Protein AF-A0A0F9IQD4-F1 (afdb_monomer_lite)

Structure (mmCIF, N/CA/C/O backbone):
data_AF-A0A0F9IQD4-F1
#
_entry.id   AF-A0A0F9IQD4-F1
#
loop_
_atom_site.group_PDB
_atom_site.id
_atom_site.type_symbol
_atom_site.label_atom_id
_atom_site.label_alt_id
_atom_site.label_comp_id
_atom_site.label_asym_id
_atom_site.label_entity_id
_atom_site.label_seq_id
_atom_site.pdbx_PDB_ins_code
_atom_site.Cartn_x
_atom_site.Cartn_y
_atom_site.Cartn_z
_atom_site.occupancy
_atom_site.B_iso_or_equiv
_atom_site.auth_seq_id
_atom_site.auth_comp_id
_atom_site.auth_asym_id
_atom_site.auth_atom_id
_atom_site.pdbx_PDB_model_num
ATOM 1 N N . MET A 1 1 ? -23.270 3.630 -3.683 1.00 51.94 1 MET A N 1
ATOM 2 C CA . MET A 1 1 ? -21.896 3.945 -4.125 1.00 51.94 1 MET A CA 1
ATOM 3 C C . MET A 1 1 ? -21.361 2.707 -4.823 1.00 51.94 1 MET A C 1
ATOM 5 O O . MET A 1 1 ? -21.669 1.616 -4.359 1.00 51.94 1 MET A O 1
ATOM 9 N N . ALA A 1 2 ? -20.689 2.842 -5.966 1.00 72.25 2 ALA A N 1
ATOM 10 C CA . ALA A 1 2 ? -20.035 1.688 -6.582 1.00 72.25 2 ALA A CA 1
ATOM 11 C C . ALA A 1 2 ? -18.844 1.292 -5.695 1.00 72.25 2 ALA A C 1
ATOM 13 O O . ALA A 1 2 ? -18.096 2.177 -5.289 1.00 72.25 2 ALA A O 1
ATOM 14 N N . GLY A 1 3 ? -18.725 0.010 -5.342 1.00 84.19 3 GLY A N 1
ATOM 15 C CA . GLY A 1 3 ? -17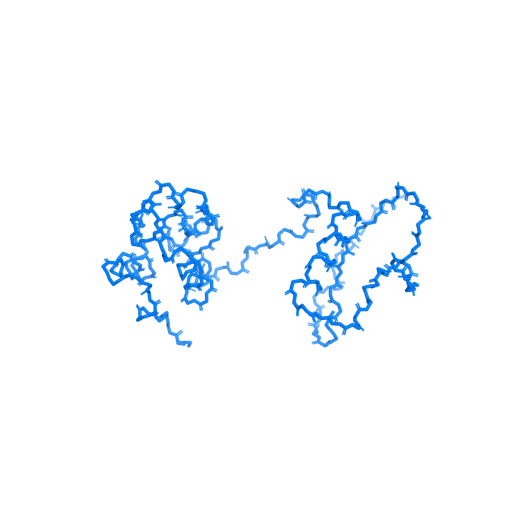.609 -0.487 -4.531 1.00 84.19 3 GLY A CA 1
ATOM 16 C C . GLY A 1 3 ? -16.261 -0.435 -5.270 1.00 84.19 3 GLY A C 1
ATOM 17 O O . GLY A 1 3 ? -16.230 -0.087 -6.458 1.00 84.19 3 GLY A O 1
ATOM 18 N N . PRO A 1 4 ? -15.155 -0.796 -4.592 1.00 91.38 4 PRO A N 1
ATOM 19 C CA . PRO A 1 4 ? -13.815 -0.796 -5.177 1.00 91.38 4 PRO A CA 1
ATOM 20 C C . PRO A 1 4 ? -13.711 -1.651 -6.447 1.00 91.38 4 PRO A C 1
ATOM 22 O O . PRO A 1 4 ? -14.222 -2.772 -6.522 1.00 91.38 4 PRO A O 1
ATOM 25 N N . ARG A 1 5 ? -13.001 -1.145 -7.463 1.00 94.25 5 ARG A N 1
ATOM 26 C CA . ARG A 1 5 ? -12.750 -1.874 -8.718 1.00 94.25 5 ARG A CA 1
ATOM 27 C C . ARG A 1 5 ? -11.496 -2.740 -8.622 1.00 94.25 5 ARG A C 1
ATOM 29 O O . ARG A 1 5 ? -10.387 -2.313 -8.955 1.00 94.25 5 ARG A O 1
ATOM 36 N N . TYR A 1 6 ? -11.675 -3.982 -8.174 1.00 94.75 6 TYR A N 1
ATOM 37 C CA . TYR A 1 6 ? -10.595 -4.967 -8.005 1.00 94.75 6 TYR A CA 1
ATOM 38 C C . TYR A 1 6 ? -9.988 -5.479 -9.324 1.00 94.75 6 TYR A C 1
ATOM 40 O O . TYR A 1 6 ? -8.880 -6.020 -9.342 1.00 94.75 6 TYR A O 1
ATOM 48 N N . ASP A 1 7 ? -10.680 -5.294 -10.449 1.00 94.38 7 ASP A N 1
ATOM 49 C CA . ASP A 1 7 ? -10.170 -5.585 -11.791 1.00 94.38 7 ASP A CA 1
ATOM 50 C C . ASP A 1 7 ? -8.999 -4.674 -12.194 1.00 94.38 7 ASP A C 1
ATOM 52 O O . ASP A 1 7 ? -8.163 -5.085 -12.995 1.00 94.38 7 ASP A O 1
ATOM 56 N N . ARG A 1 8 ? -8.895 -3.483 -11.586 1.00 94.44 8 ARG A N 1
ATOM 57 C CA . ARG A 1 8 ? -7.849 -2.479 -11.853 1.00 94.44 8 ARG A CA 1
ATOM 58 C C . ARG A 1 8 ? -6.592 -2.632 -11.003 1.00 94.44 8 ARG A C 1
ATOM 60 O O . ARG A 1 8 ? -5.691 -1.798 -11.099 1.00 94.44 8 ARG A O 1
ATOM 67 N N . ILE A 1 9 ? -6.530 -3.660 -10.160 1.00 95.69 9 ILE A N 1
ATOM 68 C CA . ILE A 1 9 ? -5.333 -3.940 -9.367 1.00 95.69 9 ILE A CA 1
ATOM 69 C C . ILE A 1 9 ? -4.181 -4.282 -10.325 1.00 95.69 9 ILE A C 1
ATOM 71 O O . ILE A 1 9 ? -4.371 -5.139 -11.192 1.00 95.69 9 ILE A O 1
ATOM 75 N N . PRO A 1 10 ? -2.994 -3.651 -10.189 1.00 93.94 10 PRO A N 1
ATOM 76 C CA . PRO A 1 10 ? -1.939 -3.756 -11.199 1.00 93.94 10 PRO A CA 1
ATOM 77 C C . PRO A 1 10 ? -1.413 -5.178 -11.397 1.00 93.94 10 PRO A C 1
ATOM 79 O O . PRO A 1 10 ? -0.999 -5.541 -12.494 1.00 93.94 10 PRO A O 1
ATOM 82 N N . VAL A 1 11 ? -1.434 -5.981 -10.330 1.00 96.06 11 VAL A N 1
ATOM 83 C CA . VAL A 1 11 ? -0.842 -7.315 -10.299 1.00 96.06 11 VAL A CA 1
ATOM 84 C C . VAL A 1 11 ? -1.870 -8.337 -9.818 1.00 96.06 11 VAL A C 1
ATOM 86 O O . VAL A 1 11 ? -2.370 -8.258 -8.697 1.00 96.06 11 VAL A O 1
ATOM 89 N N . ALA A 1 12 ? -2.184 -9.322 -10.665 1.00 95.69 12 ALA A N 1
ATOM 90 C CA . ALA A 1 12 ? -3.299 -10.243 -10.438 1.00 95.69 12 ALA A CA 1
ATOM 91 C C . ALA A 1 12 ? -3.152 -11.106 -9.171 1.00 95.69 12 ALA A C 1
ATOM 93 O O . ALA A 1 12 ? -4.131 -11.273 -8.448 1.00 95.69 12 ALA A O 1
ATOM 94 N N . TYR A 1 13 ? -1.948 -11.608 -8.863 1.00 95.56 13 TYR A N 1
ATOM 95 C CA . TYR A 1 13 ? -1.723 -12.447 -7.673 1.00 95.56 13 TYR A CA 1
ATOM 96 C C . TYR A 1 13 ? -1.825 -11.671 -6.352 1.00 95.56 13 TYR A C 1
ATOM 98 O O . TYR A 1 13 ? -2.024 -12.270 -5.303 1.00 95.56 13 TYR A O 1
ATOM 106 N N . MET A 1 14 ? -1.734 -10.339 -6.393 1.00 96.44 14 MET A N 1
ATOM 107 C CA . MET A 1 14 ? -1.894 -9.485 -5.213 1.00 96.44 14 MET A CA 1
ATOM 108 C C . MET A 1 14 ? -3.361 -9.138 -4.934 1.00 96.44 14 MET A C 1
ATOM 110 O O . MET A 1 14 ? -3.669 -8.593 -3.876 1.00 96.44 14 MET A O 1
ATOM 114 N N . ARG A 1 15 ? -4.276 -9.448 -5.866 1.00 96.31 15 ARG A N 1
ATOM 115 C CA . ARG A 1 15 ? -5.697 -9.091 -5.763 1.00 96.31 15 ARG A CA 1
ATOM 116 C C . ARG A 1 15 ? -6.334 -9.624 -4.489 1.00 96.31 15 ARG A C 1
ATOM 118 O O . ARG A 1 15 ? -7.033 -8.879 -3.817 1.00 96.31 15 ARG A O 1
ATOM 125 N N . GLU A 1 16 ? -6.084 -10.887 -4.163 1.00 96.00 16 GLU A N 1
ATOM 126 C CA . GLU A 1 16 ? -6.664 -11.526 -2.981 1.00 96.00 16 GLU A CA 1
ATOM 127 C C . GLU A 1 16 ? -6.254 -10.804 -1.694 1.00 96.00 16 GLU A C 1
ATOM 129 O O . GLU A 1 16 ? -7.105 -10.518 -0.860 1.00 96.00 16 GLU A O 1
ATOM 134 N N . GLY A 1 17 ? -4.983 -10.406 -1.575 1.00 96.56 17 GLY A N 1
ATOM 135 C CA . GLY A 1 17 ? -4.489 -9.653 -0.420 1.00 96.56 17 GLY A CA 1
ATOM 136 C C . GLY A 1 17 ? -5.133 -8.271 -0.269 1.00 96.56 17 GLY A C 1
ATOM 137 O O . GLY A 1 17 ? -5.375 -7.821 0.847 1.00 96.56 17 GLY A O 1
ATOM 138 N N . VAL A 1 18 ? -5.457 -7.610 -1.381 1.00 97.00 18 VAL A N 1
ATOM 139 C CA . VAL A 1 18 ? -6.149 -6.313 -1.361 1.00 97.00 18 VAL A CA 1
ATOM 140 C C . VAL A 1 18 ? -7.627 -6.478 -1.008 1.00 97.00 18 VAL A C 1
ATOM 142 O O . VAL A 1 18 ? -8.138 -5.732 -0.181 1.00 97.00 18 VAL A O 1
ATOM 145 N N . VAL A 1 19 ? -8.308 -7.475 -1.583 1.00 96.31 19 VAL A N 1
ATOM 146 C CA . VAL A 1 19 ? -9.713 -7.785 -1.258 1.00 96.31 19 VAL A CA 1
ATOM 147 C C . VAL A 1 19 ? -9.849 -8.151 0.220 1.00 96.31 19 VAL A C 1
ATOM 149 O O . VAL A 1 19 ? -10.708 -7.617 0.910 1.00 96.31 19 VAL A O 1
ATOM 152 N N . ALA A 1 20 ? -8.944 -8.988 0.727 1.00 96.88 20 ALA A N 1
ATOM 153 C CA . ALA A 1 20 ? -8.824 -9.328 2.139 1.00 96.88 20 ALA A CA 1
ATOM 154 C C . ALA A 1 20 ? -8.715 -8.092 3.048 1.00 96.88 20 ALA A C 1
ATOM 156 O O . ALA A 1 20 ? -9.326 -8.038 4.114 1.00 96.88 20 ALA A O 1
ATOM 157 N N . TYR A 1 21 ? -7.925 -7.102 2.640 1.00 96.81 21 TYR A N 1
ATOM 158 C CA . TYR A 1 21 ? -7.757 -5.867 3.395 1.00 96.81 21 TYR A CA 1
ATOM 159 C C . TYR A 1 21 ? -9.019 -4.990 3.365 1.00 96.81 21 TYR A C 1
ATOM 161 O O . TYR A 1 21 ? -9.471 -4.508 4.405 1.00 96.81 21 TYR A O 1
ATOM 169 N N . CYS A 1 22 ? -9.603 -4.793 2.182 1.00 94.94 22 CYS A N 1
ATOM 170 C CA . CYS A 1 22 ? -10.743 -3.898 1.996 1.00 94.94 22 CYS A CA 1
ATOM 171 C C . CYS A 1 22 ? -12.059 -4.487 2.525 1.00 94.94 22 CYS A C 1
ATOM 173 O O . CYS A 1 22 ? -12.813 -3.784 3.184 1.00 94.94 22 CYS A O 1
ATOM 175 N N . GLU A 1 23 ? -12.345 -5.760 2.266 1.00 94.25 23 GLU A N 1
ATOM 176 C CA . GLU A 1 23 ? -13.637 -6.372 2.612 1.00 94.25 23 GLU A CA 1
ATOM 177 C C . GLU A 1 23 ? -13.612 -7.027 3.994 1.00 94.25 23 GLU A C 1
ATOM 179 O O . GLU A 1 23 ? -14.560 -6.923 4.768 1.00 94.25 23 GLU A O 1
ATOM 184 N N . GLU A 1 24 ? -12.511 -7.706 4.320 1.00 95.19 24 GLU A N 1
ATOM 185 C CA . GLU A 1 24 ? -12.410 -8.514 5.538 1.00 95.19 24 GLU A CA 1
ATOM 186 C C . GLU A 1 24 ? -11.616 -7.822 6.647 1.00 95.19 24 GLU A C 1
ATOM 188 O O . GLU A 1 24 ? -11.437 -8.401 7.719 1.00 95.19 24 GLU A O 1
ATOM 193 N N . ARG A 1 25 ? -11.127 -6.596 6.398 1.00 95.31 25 ARG A N 1
ATOM 194 C CA . ARG A 1 25 ? -10.321 -5.814 7.349 1.00 95.31 25 ARG A CA 1
ATOM 195 C C . ARG A 1 25 ? -9.108 -6.602 7.865 1.00 95.31 25 ARG A C 1
ATOM 197 O O . ARG A 1 25 ? -8.690 -6.464 9.009 1.00 95.31 25 ARG A O 1
ATOM 204 N N . ARG A 1 26 ? -8.528 -7.462 7.020 1.00 96.38 26 ARG A N 1
ATOM 205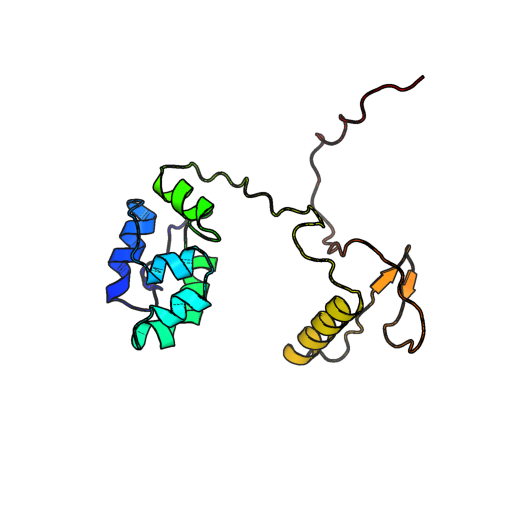 C CA . ARG A 1 26 ? -7.380 -8.305 7.379 1.00 96.38 26 ARG A CA 1
ATOM 206 C C . ARG A 1 26 ? -6.075 -7.522 7.274 1.00 96.38 26 ARG A C 1
ATOM 208 O O . ARG A 1 26 ? -5.868 -6.804 6.302 1.00 96.38 26 ARG A O 1
ATOM 215 N N . GLN A 1 27 ? -5.159 -7.739 8.219 1.00 96.62 27 GLN A N 1
ATOM 216 C CA . GLN A 1 27 ? -3.804 -7.186 8.163 1.00 96.62 27 GLN A CA 1
ATOM 217 C C . GLN A 1 27 ? -3.116 -7.548 6.828 1.00 96.62 27 GLN A C 1
ATOM 219 O O . GLN A 1 27 ? -2.964 -8.738 6.528 1.00 96.62 27 GLN A O 1
ATOM 224 N N . PRO A 1 28 ? -2.688 -6.557 6.028 1.00 96.81 28 PRO A N 1
ATOM 225 C CA . PRO A 1 28 ? -1.987 -6.806 4.778 1.00 96.81 28 PRO A CA 1
ATOM 226 C C . PRO A 1 28 ? -0.506 -7.131 5.028 1.00 96.81 28 PRO A C 1
ATOM 228 O O . PRO A 1 28 ? 0.044 -6.853 6.093 1.00 96.81 28 PRO A O 1
ATOM 231 N N . GLY A 1 29 ? 0.165 -7.699 4.022 1.00 96.62 29 GLY A N 1
ATOM 232 C CA . GLY A 1 29 ? 1.613 -7.933 4.068 1.00 96.62 29 GLY A CA 1
ATOM 233 C C . GLY A 1 29 ? 2.436 -6.638 4.030 1.00 96.62 29 GLY A C 1
ATOM 234 O O . GLY A 1 29 ? 1.909 -5.556 3.756 1.00 96.62 29 GLY A O 1
ATOM 235 N N . ASP A 1 30 ? 3.747 -6.741 4.252 1.00 97.12 30 ASP A N 1
ATOM 236 C CA . ASP A 1 30 ? 4.614 -5.571 4.460 1.00 97.12 30 ASP A CA 1
ATOM 237 C C . ASP A 1 30 ? 4.678 -4.609 3.262 1.00 97.12 30 ASP A C 1
ATOM 239 O O . ASP A 1 30 ? 4.741 -3.393 3.445 1.00 97.12 30 ASP A O 1
ATOM 243 N N . PHE A 1 31 ? 4.652 -5.130 2.029 1.00 97.62 31 PHE A N 1
ATOM 244 C CA . PHE A 1 31 ? 4.639 -4.298 0.821 1.00 97.62 31 PHE A CA 1
ATOM 245 C C . PHE A 1 31 ? 3.367 -3.442 0.738 1.00 97.62 31 PHE A C 1
ATOM 247 O O . PHE A 1 31 ? 3.445 -2.224 0.588 1.00 97.62 31 PHE A O 1
ATOM 254 N N . LEU A 1 32 ? 2.196 -4.072 0.880 1.00 97.38 32 LEU A N 1
ATOM 255 C CA . LEU A 1 32 ? 0.914 -3.367 0.861 1.00 97.38 32 LEU A CA 1
ATOM 256 C C . LEU A 1 32 ? 0.801 -2.410 2.047 1.00 97.38 32 LEU A C 1
ATOM 258 O O . LEU A 1 32 ? 0.370 -1.281 1.856 1.00 97.38 32 LEU A O 1
ATOM 262 N N . THR A 1 33 ? 1.269 -2.813 3.231 1.00 98.00 33 THR A N 1
ATOM 263 C CA . THR A 1 33 ? 1.342 -1.944 4.415 1.00 98.00 33 THR A CA 1
ATOM 264 C C . THR A 1 33 ? 2.122 -0.665 4.111 1.00 98.00 33 THR A C 1
ATOM 266 O O . THR A 1 33 ? 1.661 0.425 4.439 1.00 98.00 33 THR A O 1
ATOM 269 N N . ALA A 1 34 ? 3.275 -0.769 3.441 1.00 97.88 34 ALA A N 1
ATOM 270 C CA . ALA A 1 34 ? 4.073 0.397 3.075 1.00 97.88 34 ALA A CA 1
ATOM 271 C C . ALA A 1 34 ? 3.351 1.316 2.073 1.00 97.88 34 ALA A C 1
ATOM 273 O O . ALA A 1 34 ? 3.377 2.531 2.242 1.00 97.88 34 ALA A O 1
ATOM 274 N N . ILE A 1 35 ? 2.654 0.758 1.075 1.00 97.44 35 ILE A N 1
ATOM 275 C CA . ILE A 1 35 ? 1.834 1.548 0.140 1.00 97.44 35 ILE A CA 1
ATOM 276 C C . ILE A 1 35 ? 0.675 2.243 0.867 1.00 97.44 35 ILE A C 1
ATOM 278 O O . ILE A 1 35 ? 0.486 3.446 0.702 1.00 97.44 35 ILE A O 1
ATOM 282 N N . ILE A 1 36 ? -0.071 1.503 1.690 1.00 96.94 36 ILE A N 1
ATOM 283 C CA . ILE A 1 36 ? -1.230 1.997 2.446 1.00 96.94 36 ILE A CA 1
ATOM 284 C C . ILE A 1 36 ? -0.820 3.136 3.386 1.00 96.94 36 ILE A C 1
ATOM 286 O O . ILE A 1 36 ? -1.510 4.148 3.460 1.00 96.94 36 ILE A O 1
ATOM 290 N N . CYS A 1 37 ? 0.329 3.010 4.054 1.00 95.69 37 CYS A N 1
ATOM 291 C CA . CYS A 1 37 ? 0.870 4.025 4.963 1.00 95.69 37 CYS A CA 1
ATOM 292 C C . CYS A 1 37 ? 1.628 5.162 4.249 1.00 95.69 37 CYS A C 1
ATOM 294 O O . CYS A 1 37 ? 2.308 5.938 4.916 1.00 95.69 37 CYS A O 1
ATOM 296 N N . ASN A 1 38 ? 1.570 5.239 2.913 1.00 95.12 38 ASN A N 1
ATOM 297 C CA . ASN A 1 38 ? 2.271 6.234 2.096 1.00 95.12 38 ASN A CA 1
ATOM 298 C C . ASN A 1 38 ? 3.812 6.256 2.277 1.00 95.12 38 ASN A C 1
ATOM 300 O O . ASN A 1 38 ? 4.478 7.262 2.029 1.00 95.12 38 ASN A O 1
ATOM 304 N N . ASP A 1 39 ? 4.409 5.127 2.667 1.00 96.12 39 ASP A N 1
ATOM 305 C CA . ASP A 1 39 ? 5.859 4.929 2.742 1.00 96.12 39 ASP A CA 1
ATOM 306 C C . ASP A 1 39 ? 6.379 4.355 1.416 1.00 96.12 39 ASP A C 1
ATOM 308 O O . ASP A 1 39 ? 6.693 3.167 1.291 1.00 96.12 39 ASP A O 1
ATOM 312 N N . LEU A 1 40 ? 6.483 5.209 0.390 1.00 95.62 40 LEU A N 1
ATOM 313 C CA . LEU A 1 40 ? 6.967 4.787 -0.933 1.00 95.62 40 LEU A CA 1
ATOM 314 C C . LEU A 1 40 ? 8.403 4.257 -0.891 1.00 95.62 40 LEU A C 1
ATOM 316 O O . LEU A 1 40 ? 8.743 3.335 -1.632 1.00 95.62 40 LEU A O 1
ATOM 320 N N . ARG A 1 41 ? 9.245 4.794 0.000 1.00 97.06 41 ARG A N 1
ATOM 321 C CA . ARG A 1 41 ? 10.612 4.300 0.198 1.00 97.06 41 ARG A CA 1
ATOM 322 C C . ARG A 1 41 ? 10.586 2.859 0.702 1.00 97.06 41 ARG A C 1
ATOM 324 O O . ARG A 1 41 ? 11.287 2.003 0.166 1.00 97.06 41 ARG A O 1
ATOM 331 N N . GLY A 1 42 ? 9.789 2.589 1.729 1.00 95.31 42 GLY A N 1
ATOM 332 C CA . GLY A 1 42 ? 9.613 1.253 2.272 1.00 95.31 42 GLY A CA 1
ATOM 333 C C . GLY A 1 42 ? 8.912 0.295 1.316 1.00 95.31 42 GLY A C 1
ATOM 334 O O . GLY A 1 42 ? 9.200 -0.899 1.362 1.00 95.31 42 GLY A O 1
ATOM 335 N N . ALA A 1 43 ? 8.030 0.791 0.450 1.00 97.25 43 ALA A N 1
ATOM 336 C CA . ALA A 1 43 ? 7.385 -0.020 -0.572 1.00 97.25 43 ALA A CA 1
ATOM 337 C C . ALA A 1 43 ? 8.395 -0.486 -1.628 1.00 97.25 43 ALA A C 1
ATOM 339 O O . ALA A 1 43 ? 8.432 -1.672 -1.934 1.00 97.25 43 ALA A O 1
ATOM 340 N N . VAL A 1 44 ? 9.270 0.406 -2.113 1.00 96.81 44 VAL A N 1
ATOM 341 C CA . VAL A 1 44 ? 10.343 0.058 -3.067 1.00 96.81 44 VAL A CA 1
ATOM 342 C C . VAL A 1 44 ? 11.269 -1.020 -2.500 1.00 96.81 44 VAL A C 1
ATOM 344 O O . VAL A 1 44 ? 11.605 -1.963 -3.202 1.00 96.81 44 VAL A O 1
ATOM 347 N N . LEU A 1 45 ? 11.658 -0.915 -1.224 1.00 97.50 45 LEU A N 1
ATOM 348 C CA . LEU A 1 45 ? 12.570 -1.881 -0.594 1.00 97.50 45 LEU A CA 1
ATOM 349 C C . LEU A 1 45 ? 11.965 -3.278 -0.399 1.00 97.50 45 LEU A C 1
ATOM 351 O O . LEU A 1 45 ? 12.706 -4.235 -0.196 1.00 97.50 45 LEU A O 1
ATOM 355 N N . ARG A 1 46 ? 10.634 -3.386 -0.400 1.00 97.44 46 ARG A N 1
ATOM 356 C CA . ARG A 1 46 ? 9.898 -4.632 -0.134 1.00 97.44 46 ARG A CA 1
ATOM 357 C C . ARG A 1 46 ? 9.207 -5.200 -1.370 1.00 97.44 46 ARG A C 1
ATOM 359 O O . ARG A 1 46 ? 8.675 -6.305 -1.306 1.00 97.44 46 ARG A O 1
ATOM 366 N N . ALA A 1 47 ? 9.156 -4.435 -2.454 1.00 97.00 47 ALA A N 1
ATOM 367 C CA . ALA A 1 47 ? 8.539 -4.852 -3.697 1.00 97.00 47 ALA A CA 1
ATOM 368 C C . ALA A 1 47 ? 9.391 -5.924 -4.386 1.00 97.00 47 ALA A C 1
ATOM 370 O O . ALA A 1 47 ? 10.616 -5.837 -4.424 1.00 97.00 47 ALA A O 1
ATOM 371 N N . ASP A 1 48 ? 8.725 -6.910 -4.978 1.00 96.44 48 ASP A N 1
ATOM 372 C CA . ASP A 1 48 ? 9.337 -7.747 -6.008 1.00 96.44 48 ASP A CA 1
ATOM 373 C C . ASP A 1 48 ? 9.491 -6.963 -7.330 1.00 96.44 48 ASP A C 1
ATOM 375 O O . ASP A 1 48 ? 9.010 -5.830 -7.472 1.00 96.44 48 ASP A O 1
ATOM 379 N N . ASP A 1 49 ? 10.148 -7.564 -8.323 1.00 97.06 49 ASP A N 1
ATOM 380 C CA . ASP A 1 49 ? 10.394 -6.927 -9.624 1.00 97.06 49 ASP A CA 1
ATOM 381 C C . ASP A 1 49 ? 9.096 -6.501 -10.331 1.00 97.06 49 ASP A C 1
ATOM 383 O O . ASP A 1 49 ? 9.038 -5.454 -10.980 1.00 97.06 49 ASP A O 1
ATOM 387 N N . THR A 1 50 ? 8.024 -7.285 -10.192 1.00 97.38 50 THR A N 1
ATOM 388 C CA . THR A 1 50 ? 6.736 -6.983 -10.832 1.00 97.38 50 THR A CA 1
ATOM 389 C C . THR A 1 50 ? 6.091 -5.777 -10.155 1.00 97.38 50 THR A C 1
ATOM 391 O O . THR A 1 50 ? 5.737 -4.797 -10.808 1.00 97.38 50 THR A O 1
ATOM 394 N N . ASN A 1 51 ? 5.999 -5.798 -8.829 1.00 97.19 51 ASN A N 1
ATOM 395 C CA . ASN A 1 51 ? 5.422 -4.732 -8.024 1.00 97.19 51 ASN A CA 1
ATOM 396 C C . ASN A 1 51 ? 6.210 -3.425 -8.140 1.00 97.19 51 ASN A C 1
ATOM 398 O O . ASN A 1 51 ? 5.595 -2.359 -8.199 1.00 97.19 51 ASN A O 1
ATOM 402 N N . THR A 1 52 ? 7.536 -3.500 -8.268 1.00 96.38 52 THR A N 1
ATOM 403 C CA . THR A 1 52 ? 8.405 -2.337 -8.496 1.00 96.38 52 THR A CA 1
ATOM 404 C C . THR A 1 52 ? 8.024 -1.607 -9.783 1.00 96.38 52 THR A C 1
ATOM 406 O O . THR A 1 52 ? 7.820 -0.391 -9.774 1.00 96.38 52 THR A O 1
ATOM 409 N N . ASN A 1 53 ? 7.821 -2.350 -10.875 1.00 97.31 53 ASN A N 1
ATOM 410 C CA . ASN A 1 53 ? 7.401 -1.786 -12.161 1.00 97.31 53 ASN A CA 1
ATOM 411 C C . ASN A 1 53 ? 5.983 -1.186 -12.129 1.00 97.31 53 ASN A C 1
ATOM 413 O O . ASN A 1 53 ? 5.634 -0.355 -12.969 1.00 97.31 53 ASN A O 1
ATOM 417 N N . HIS A 1 54 ? 5.169 -1.568 -11.142 1.00 97.50 54 HIS A N 1
ATOM 418 C CA . HIS A 1 54 ? 3.782 -1.136 -10.999 1.00 97.50 54 HIS A CA 1
ATOM 419 C C . HIS A 1 54 ? 3.528 -0.177 -9.825 1.00 97.50 54 HIS A C 1
ATOM 421 O O . HIS A 1 54 ? 2.371 0.166 -9.581 1.00 97.50 54 HIS A O 1
ATOM 427 N N . LEU A 1 55 ? 4.562 0.330 -9.141 1.00 96.62 55 LEU A N 1
ATOM 428 C CA . LEU A 1 55 ? 4.420 1.212 -7.968 1.00 96.62 55 LEU A CA 1
ATOM 429 C C . LEU A 1 55 ? 3.486 2.408 -8.206 1.00 96.62 55 LEU A C 1
ATOM 431 O O . LEU A 1 55 ? 2.580 2.659 -7.416 1.00 96.62 55 LEU A O 1
ATOM 435 N N . ALA A 1 56 ? 3.637 3.116 -9.328 1.00 96.31 56 ALA A N 1
ATOM 436 C CA . ALA A 1 56 ? 2.764 4.249 -9.652 1.00 96.31 56 ALA A CA 1
ATOM 437 C C . ALA A 1 56 ? 1.293 3.832 -9.844 1.00 96.31 56 ALA A C 1
ATOM 439 O O . ALA A 1 56 ? 0.374 4.592 -9.538 1.00 96.31 56 ALA A O 1
ATOM 440 N N . SER A 1 57 ? 1.063 2.614 -10.340 1.00 97.25 57 SER A N 1
ATOM 441 C CA . SER A 1 57 ? -0.284 2.065 -10.517 1.00 97.25 57 SER A CA 1
ATOM 442 C C . SER A 1 57 ? -0.887 1.637 -9.178 1.00 97.25 57 SER A C 1
ATOM 444 O O . SER A 1 57 ? -2.079 1.843 -8.969 1.00 97.25 57 SER A O 1
ATOM 446 N N . TRP A 1 58 ? -0.066 1.123 -8.255 1.00 97.62 58 TRP A N 1
ATOM 447 C CA . TRP A 1 58 ? -0.467 0.829 -6.879 1.00 97.62 58 TRP A CA 1
ATOM 448 C C . TRP A 1 58 ? -0.951 2.081 -6.151 1.00 97.62 58 TRP A C 1
ATOM 450 O O . TRP A 1 58 ? -2.073 2.099 -5.651 1.00 97.62 58 TRP A O 1
ATOM 460 N N . VAL A 1 59 ? -0.154 3.152 -6.171 1.00 96.06 59 VAL A N 1
ATOM 461 C CA . VAL A 1 59 ? -0.521 4.435 -5.547 1.00 96.06 59 VAL A CA 1
ATOM 462 C C . VAL A 1 59 ? -1.818 4.983 -6.138 1.00 96.06 59 VAL A C 1
ATOM 464 O O . VAL A 1 59 ? -2.714 5.388 -5.402 1.00 96.06 59 VAL A O 1
ATOM 467 N N . ARG A 1 60 ? -1.959 4.950 -7.470 1.00 96.00 60 ARG A N 1
ATOM 468 C CA . ARG A 1 60 ? -3.188 5.396 -8.140 1.00 96.00 60 ARG A CA 1
ATOM 469 C C . ARG A 1 60 ? -4.410 4.593 -7.693 1.00 96.00 60 ARG A C 1
ATOM 471 O O . ARG A 1 60 ? -5.466 5.187 -7.506 1.00 96.00 60 ARG A O 1
ATOM 478 N N . TRP A 1 61 ? -4.281 3.273 -7.553 1.00 96.69 61 TRP A N 1
ATOM 479 C CA . TRP A 1 61 ? -5.395 2.424 -7.133 1.00 96.69 61 TRP A CA 1
ATOM 480 C C . TRP A 1 61 ? -5.852 2.772 -5.713 1.00 96.69 61 TRP A C 1
ATOM 482 O O . TRP A 1 61 ? -7.037 3.019 -5.518 1.00 96.69 61 TRP A O 1
ATOM 492 N N . PHE A 1 62 ? -4.931 2.902 -4.752 1.00 95.38 62 PHE A N 1
ATOM 493 C CA . PHE A 1 62 ? -5.299 3.307 -3.389 1.00 95.38 62 PHE A CA 1
ATOM 494 C C . PHE A 1 62 ? -5.906 4.710 -3.343 1.00 95.38 62 PHE A C 1
ATOM 496 O O . PHE A 1 62 ? -6.902 4.926 -2.665 1.00 95.38 62 PHE A O 1
ATOM 503 N N . MET A 1 63 ? -5.382 5.639 -4.141 1.00 93.25 63 MET A N 1
ATOM 504 C CA . MET A 1 63 ? -5.896 7.004 -4.181 1.00 93.25 63 MET A CA 1
ATOM 505 C C . MET A 1 63 ? -7.328 7.109 -4.724 1.00 93.25 63 MET A C 1
ATOM 507 O O . MET A 1 63 ? -8.067 8.001 -4.313 1.00 93.25 63 MET A O 1
ATOM 511 N N . TRP A 1 64 ? -7.709 6.264 -5.688 1.00 93.00 64 TRP A N 1
ATOM 512 C CA . TRP A 1 64 ? -8.960 6.433 -6.446 1.00 93.00 64 TRP A CA 1
ATOM 513 C C . TRP A 1 64 ? -10.000 5.335 -6.245 1.00 93.00 64 TRP A C 1
ATOM 515 O O . TRP A 1 64 ? -11.167 5.566 -6.551 1.00 93.00 64 TRP A O 1
ATOM 525 N N . GLU A 1 65 ? -9.597 4.145 -5.814 1.00 94.44 65 GLU A N 1
ATOM 526 C CA . GLU A 1 65 ? -10.473 2.970 -5.762 1.00 94.44 65 GLU A CA 1
ATOM 527 C C . GLU A 1 65 ? -10.605 2.390 -4.347 1.00 94.44 65 GLU A C 1
ATOM 529 O O . GLU A 1 65 ? -11.595 1.709 -4.084 1.00 94.44 65 GLU A O 1
ATOM 534 N N . ALA A 1 66 ? -9.646 2.632 -3.442 1.00 93.50 66 ALA A N 1
ATOM 535 C CA . ALA A 1 66 ? -9.727 2.113 -2.077 1.00 93.50 66 ALA A CA 1
ATOM 536 C C . ALA A 1 66 ? -10.805 2.838 -1.246 1.00 93.50 66 ALA A C 1
ATOM 538 O O . ALA A 1 66 ? -11.103 4.009 -1.511 1.00 93.50 66 ALA A O 1
ATOM 539 N N . PRO A 1 67 ? -11.384 2.166 -0.233 1.00 92.62 67 PRO A N 1
ATOM 540 C CA . PRO A 1 67 ? -12.306 2.798 0.703 1.00 92.62 67 PRO A CA 1
ATOM 541 C C . PRO A 1 67 ? -11.709 4.041 1.375 1.00 92.62 67 PRO A C 1
ATOM 543 O O . PRO A 1 67 ? -10.501 4.146 1.609 1.00 92.62 67 PRO A O 1
ATOM 546 N N . ILE A 1 68 ? -12.572 5.005 1.687 1.00 89.25 68 ILE A N 1
ATOM 547 C CA . ILE A 1 68 ? -12.162 6.227 2.382 1.00 89.25 68 ILE A CA 1
ATOM 548 C C . ILE A 1 68 ? -11.690 5.844 3.791 1.00 89.25 68 ILE A C 1
ATOM 550 O O . ILE A 1 68 ? -12.278 4.986 4.429 1.00 89.25 68 ILE A O 1
ATOM 554 N N . GLY A 1 69 ? -10.597 6.442 4.268 1.00 89.00 69 GLY A N 1
ATOM 555 C CA . GLY A 1 69 ? -10.052 6.141 5.598 1.00 89.00 69 GLY A CA 1
ATOM 556 C C . GLY A 1 69 ? -9.272 4.824 5.697 1.00 89.00 69 GLY A C 1
ATOM 557 O O . GLY A 1 69 ? -8.632 4.592 6.713 1.00 89.00 69 GLY A O 1
ATOM 558 N N . SER A 1 70 ? -9.227 3.996 4.646 1.00 93.56 70 SER A N 1
ATOM 559 C CA . SER A 1 70 ? -8.431 2.758 4.634 1.00 93.56 70 SER A CA 1
ATOM 560 C C . SER A 1 70 ? -6.968 2.961 4.209 1.00 93.56 70 SER A C 1
ATOM 562 O O . SER A 1 70 ? -6.300 2.006 3.825 1.00 93.56 70 SER A O 1
ATOM 564 N N . TRP A 1 71 ? -6.473 4.192 4.108 1.00 94.94 71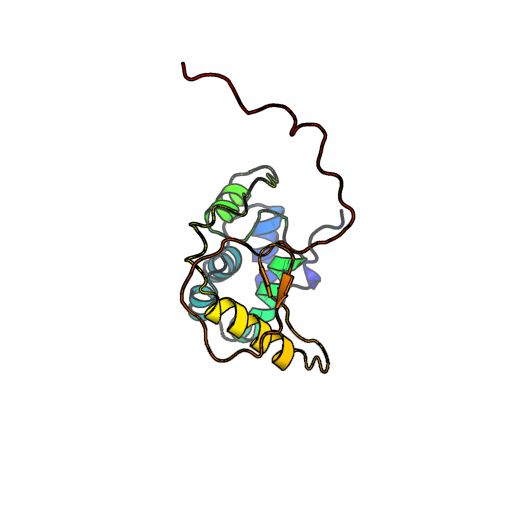 TRP A N 1
ATOM 565 C CA . TRP A 1 71 ? -5.103 4.474 3.667 1.00 94.94 71 TRP A CA 1
ATOM 566 C C . TRP A 1 71 ? -4.696 5.912 4.007 1.00 94.94 71 TRP A C 1
ATOM 568 O O . TRP A 1 71 ? -5.540 6.756 4.297 1.00 94.94 71 TRP A O 1
ATOM 578 N N . GLY A 1 72 ? -3.391 6.189 3.960 1.00 93.00 72 GLY A N 1
ATOM 579 C CA . GLY A 1 72 ? -2.794 7.511 4.168 1.00 93.00 72 GLY A CA 1
ATOM 580 C C . GLY A 1 72 ? -1.700 7.503 5.234 1.00 93.00 72 GLY A C 1
ATOM 581 O O . GLY A 1 72 ? -0.605 8.007 4.994 1.00 93.00 72 GLY A O 1
ATOM 582 N N . CYS A 1 73 ? -1.972 6.882 6.381 1.00 93.62 73 CYS A N 1
ATOM 583 C CA . CYS A 1 73 ? -1.022 6.702 7.477 1.00 93.62 73 CYS A CA 1
ATOM 584 C C . CYS A 1 73 ? -1.271 5.371 8.202 1.00 93.62 73 CYS A C 1
ATOM 586 O O . CYS A 1 73 ? -2.190 4.620 7.859 1.00 93.62 73 CYS A O 1
ATOM 588 N N . ARG A 1 74 ? -0.425 5.057 9.188 1.00 93.44 74 ARG A N 1
ATOM 589 C CA . ARG A 1 74 ? -0.527 3.805 9.947 1.00 93.44 74 ARG A CA 1
ATOM 590 C C . ARG A 1 74 ? -1.782 3.771 10.810 1.00 93.44 74 ARG A C 1
ATOM 592 O O . ARG A 1 74 ? -2.455 2.750 10.848 1.00 93.44 74 ARG A O 1
ATOM 599 N N . GLU A 1 75 ? -2.101 4.889 11.439 1.00 93.12 75 GLU A N 1
ATOM 600 C CA . GLU A 1 75 ? -3.250 5.052 12.323 1.00 93.12 75 GLU A CA 1
ATOM 601 C C . GLU A 1 75 ? -4.554 4.813 11.551 1.00 93.12 75 GLU A C 1
ATOM 603 O O . GLU A 1 75 ? -5.354 3.977 11.957 1.00 93.12 75 GLU A O 1
ATOM 608 N N . ALA A 1 76 ? -4.706 5.424 10.369 1.00 89.94 76 ALA A N 1
ATOM 609 C CA . ALA A 1 76 ? -5.852 5.196 9.486 1.00 89.94 76 ALA A CA 1
ATOM 610 C C . ALA A 1 76 ? -5.998 3.714 9.091 1.00 89.94 76 ALA A C 1
ATOM 612 O O . ALA A 1 76 ? -7.091 3.151 9.121 1.00 89.94 76 ALA A O 1
ATOM 613 N N . MET A 1 77 ? -4.885 3.042 8.767 1.00 94.81 77 MET A N 1
ATOM 614 C CA . MET A 1 77 ? -4.897 1.611 8.446 1.00 94.81 77 MET A CA 1
ATOM 615 C C . MET A 1 77 ? -5.342 0.755 9.640 1.00 94.81 77 MET A C 1
ATOM 617 O O . MET A 1 77 ? -6.122 -0.182 9.462 1.00 94.81 77 MET A O 1
ATOM 621 N N . GLU A 1 78 ? -4.828 1.039 10.835 1.00 94.50 78 GLU A N 1
ATOM 622 C CA . GLU A 1 78 ? -5.145 0.300 12.060 1.00 94.50 78 GLU A CA 1
ATOM 623 C C . GLU A 1 78 ? -6.600 0.523 12.491 1.00 94.50 78 GLU A C 1
ATOM 625 O O . GLU A 1 78 ? -7.293 -0.442 12.816 1.00 94.50 78 GLU A O 1
ATOM 630 N N . GLU A 1 79 ? -7.100 1.758 12.413 1.00 94.25 79 GLU A N 1
ATOM 631 C CA . GLU A 1 79 ? -8.507 2.089 12.662 1.00 94.25 79 GLU A CA 1
ATOM 632 C C . GLU A 1 79 ? -9.439 1.396 11.664 1.00 94.25 79 GLU A C 1
ATOM 634 O O . GLU A 1 79 ? -10.453 0.808 12.058 1.00 94.25 79 GLU A O 1
ATOM 639 N N . TRP A 1 80 ? -9.065 1.389 10.380 1.00 94.38 80 TRP A N 1
ATOM 640 C CA . TRP A 1 80 ? -9.781 0.650 9.345 1.00 94.38 80 TRP A CA 1
ATOM 641 C C . TRP A 1 80 ? -9.879 -0.840 9.688 1.00 94.38 80 TRP A C 1
ATOM 643 O O . TRP A 1 80 ? -10.972 -1.412 9.669 1.00 94.38 80 TRP A O 1
ATOM 653 N N . ILE A 1 81 ? -8.761 -1.465 10.067 1.00 95.38 81 ILE A N 1
ATOM 654 C CA . ILE A 1 81 ? -8.707 -2.879 10.466 1.00 95.38 81 ILE A CA 1
ATOM 655 C C . ILE A 1 81 ? -9.563 -3.143 11.714 1.00 95.38 81 ILE A C 1
ATOM 657 O O . ILE A 1 81 ? -10.280 -4.140 11.779 1.00 95.38 81 ILE A O 1
ATOM 661 N N . ALA A 1 82 ? -9.538 -2.234 12.690 1.00 94.81 82 ALA A N 1
ATOM 662 C CA . ALA A 1 82 ? -10.215 -2.384 13.976 1.00 94.81 82 ALA A CA 1
ATOM 663 C C . ALA A 1 82 ? -11.751 -2.326 13.908 1.00 94.81 82 ALA A C 1
ATOM 665 O O . ALA A 1 82 ? -12.413 -2.531 14.925 1.00 94.81 82 ALA A O 1
ATOM 666 N N . GLY A 1 83 ? -12.339 -2.053 12.743 1.00 88.69 83 GLY A N 1
ATOM 667 C CA . GLY A 1 83 ? -13.786 -1.862 12.652 1.00 88.69 83 GLY A CA 1
ATOM 668 C C . GLY A 1 83 ? -14.215 -0.401 12.786 1.00 88.69 83 GLY A C 1
ATOM 669 O O . GLY A 1 83 ? -15.408 -0.156 12.951 1.00 88.69 83 GLY A O 1
ATOM 670 N N . GLY A 1 84 ? -13.280 0.559 12.720 1.00 72.56 84 GLY A N 1
ATOM 671 C CA . GLY A 1 84 ? -13.596 1.984 12.716 1.00 72.56 84 GLY A CA 1
ATOM 672 C C . GLY A 1 84 ? -14.646 2.308 11.653 1.00 72.56 84 GLY A C 1
ATOM 673 O O . GLY A 1 84 ? -14.604 1.774 10.536 1.00 72.56 84 GLY A O 1
ATOM 674 N N . GLU A 1 85 ? -15.634 3.119 12.031 1.00 60.53 85 GLU A N 1
ATOM 675 C CA . GLU A 1 85 ? -16.553 3.747 11.078 1.00 60.53 85 GLU A CA 1
ATOM 676 C C . GLU A 1 85 ? -15.737 4.629 10.118 1.00 60.53 85 GLU A C 1
ATOM 678 O O . GLU A 1 85 ? -14.663 5.087 10.509 1.00 60.53 85 GLU A O 1
ATOM 683 N N . ASP A 1 86 ? -16.240 4.884 8.901 1.00 55.69 86 ASP A N 1
ATOM 684 C CA . ASP A 1 86 ? -15.706 5.876 7.944 1.00 55.69 86 ASP A CA 1
ATOM 685 C C . ASP A 1 86 ? -15.767 7.284 8.566 1.00 55.69 86 ASP A C 1
ATOM 687 O O . ASP A 1 86 ? -16.561 8.149 8.184 1.00 55.69 86 ASP A O 1
ATOM 691 N N . LYS A 1 87 ? -14.972 7.528 9.603 1.00 48.19 87 LYS A N 1
ATOM 692 C CA . LYS A 1 87 ? -14.876 8.818 10.254 1.00 48.19 87 LYS A CA 1
ATOM 693 C C . LYS A 1 87 ? -13.964 9.638 9.378 1.00 48.19 87 LYS A C 1
ATOM 695 O O . LYS A 1 87 ? -12.742 9.606 9.473 1.00 48.19 87 LYS A O 1
ATOM 700 N N . MET A 1 88 ? -14.608 10.389 8.497 1.00 43.91 88 MET A N 1
ATOM 701 C CA . MET A 1 88 ? -14.049 11.536 7.800 1.00 43.91 88 MET A CA 1
ATOM 702 C C . MET A 1 88 ? -13.728 12.646 8.821 1.00 43.91 88 MET A C 1
ATOM 704 O O . MET A 1 88 ? -14.249 13.750 8.751 1.00 43.91 88 MET A O 1
ATOM 708 N N . GLU A 1 89 ? -12.912 12.328 9.820 1.00 46.09 89 GLU A N 1
ATOM 709 C CA . GLU A 1 89 ? -12.408 13.253 10.827 1.00 46.09 89 GLU A CA 1
ATOM 710 C C . GLU A 1 89 ? -10.884 13.113 10.938 1.00 46.09 89 GLU A C 1
ATOM 712 O O . GLU A 1 89 ? -10.281 13.456 11.946 1.00 46.09 89 GLU A O 1
ATOM 717 N N . HIS A 1 90 ? -10.214 12.674 9.864 1.00 46.50 90 HIS A N 1
ATOM 718 C CA . HIS A 1 90 ? -8.821 13.055 9.684 1.00 46.50 90 HIS A CA 1
ATOM 719 C C . HIS A 1 90 ? -8.791 14.523 9.284 1.00 46.50 90 HIS A C 1
ATOM 721 O O . HIS A 1 90 ? -8.876 14.903 8.115 1.00 46.50 90 HIS A O 1
ATOM 727 N N . VAL A 1 91 ? -8.707 15.344 10.325 1.00 42.91 91 VAL A N 1
ATOM 728 C CA . VAL A 1 91 ? -8.171 16.693 10.308 1.00 42.91 91 VAL A CA 1
ATOM 729 C C . VAL A 1 91 ? -6.951 16.675 9.383 1.00 42.91 91 VAL A C 1
ATOM 731 O O . VAL A 1 91 ? -5.879 16.206 9.764 1.00 42.91 91 VAL A O 1
ATOM 734 N N . ILE A 1 92 ? -7.085 17.188 8.152 1.00 44.41 92 ILE A N 1
ATOM 735 C CA . ILE A 1 92 ? -5.933 17.853 7.547 1.00 44.41 92 ILE A CA 1
ATOM 736 C C . ILE A 1 92 ? -5.628 18.919 8.578 1.00 44.41 92 ILE A C 1
ATOM 738 O O . ILE A 1 92 ? -6.418 19.847 8.746 1.00 44.41 92 ILE A O 1
ATOM 742 N N . SER A 1 93 ? -4.571 18.702 9.353 1.00 43.72 93 SER A N 1
ATOM 743 C CA . SER A 1 93 ? -4.057 19.709 10.253 1.00 43.72 93 SER A CA 1
ATOM 744 C C . SER A 1 93 ? -3.780 20.924 9.385 1.00 43.72 93 SER A C 1
ATOM 746 O O . SER A 1 93 ? -2.797 20.982 8.652 1.00 43.72 93 SER A O 1
ATOM 748 N N . THR A 1 94 ? -4.717 21.865 9.398 1.00 44.06 94 THR A N 1
ATOM 749 C CA . THR A 1 94 ? -4.476 23.226 8.951 1.00 44.06 94 THR A CA 1
ATOM 750 C C . THR A 1 94 ? -3.694 23.973 10.021 1.00 44.06 94 THR A C 1
ATOM 752 O O . THR A 1 94 ? -3.549 25.182 9.883 1.00 44.06 94 THR A O 1
ATOM 755 N N . ASP A 1 95 ? -3.234 23.292 11.088 1.00 42.88 95 ASP A N 1
ATOM 756 C CA . ASP A 1 95 ? -2.217 23.836 11.971 1.00 42.88 95 ASP A CA 1
ATOM 757 C C . ASP A 1 95 ? -0.992 24.137 11.100 1.00 42.88 95 ASP A C 1
ATOM 759 O O . ASP A 1 95 ? -0.353 23.208 10.579 1.00 42.88 95 ASP A O 1
ATOM 763 N N . PRO A 1 96 ? -0.662 25.423 10.901 1.00 48.56 96 PRO A N 1
ATOM 764 C CA . PRO A 1 96 ? 0.479 25.825 10.095 1.00 48.56 96 PRO A CA 1
ATOM 765 C C . PRO A 1 96 ? 1.796 25.225 10.600 1.00 48.56 96 PRO A C 1
ATOM 767 O O . PRO A 1 96 ? 2.782 25.261 9.878 1.00 48.56 96 PRO A O 1
ATOM 770 N N . GLN A 1 97 ? 1.829 24.667 11.816 1.00 46.34 97 GLN A N 1
ATOM 771 C CA . GLN A 1 97 ? 3.024 24.073 12.404 1.00 46.34 97 GLN A CA 1
ATOM 772 C C . GLN A 1 97 ? 3.401 22.693 11.841 1.00 46.34 97 GLN A C 1
ATOM 774 O O . GLN A 1 97 ? 4.553 22.288 11.988 1.00 46.34 97 GLN A O 1
ATOM 779 N N . THR A 1 98 ? 2.480 21.943 11.214 1.00 46.34 98 THR A N 1
ATOM 780 C CA . THR A 1 98 ? 2.779 20.564 10.752 1.00 46.34 98 THR A CA 1
ATOM 781 C C . THR A 1 98 ? 3.464 20.524 9.381 1.00 46.34 98 THR A C 1
ATOM 783 O O . THR A 1 98 ? 4.267 19.632 9.105 1.00 46.34 98 THR A O 1
ATOM 786 N N . TYR A 1 99 ? 3.193 21.513 8.528 1.00 46.66 99 TYR A N 1
ATOM 787 C CA . TYR A 1 99 ? 3.976 21.766 7.323 1.00 46.66 99 TYR A CA 1
ATOM 788 C C . TYR A 1 99 ? 5.059 22.762 7.715 1.00 46.66 99 TYR A C 1
ATOM 790 O O . TYR A 1 99 ? 4.744 23.919 7.963 1.00 46.66 99 TYR A O 1
ATOM 798 N N . GLY A 1 100 ? 6.313 22.312 7.826 1.00 47.16 100 GLY A N 1
ATOM 799 C CA . GLY A 1 100 ? 7.431 23.211 8.128 1.00 47.16 100 GLY A CA 1
ATOM 800 C C . GLY A 1 100 ? 7.349 24.471 7.267 1.00 47.16 100 GLY A C 1
ATOM 801 O O . GLY A 1 100 ? 6.996 24.370 6.092 1.00 47.16 100 GLY A O 1
ATOM 802 N N . GLU A 1 101 ? 7.601 25.629 7.880 1.00 52.34 101 GLU A N 1
ATOM 803 C CA . GLU A 1 101 ? 7.442 26.950 7.268 1.00 52.34 101 GLU A CA 1
ATOM 804 C C . GLU A 1 101 ? 7.976 26.945 5.831 1.00 52.34 101 GLU A C 1
ATOM 806 O O . GLU A 1 101 ? 9.182 26.853 5.593 1.00 52.34 101 GLU A O 1
ATOM 811 N N . VAL A 1 102 ? 7.063 26.977 4.857 1.00 56.56 102 VAL A N 1
ATOM 812 C CA . VAL A 1 102 ? 7.448 27.054 3.452 1.00 56.56 102 VAL A CA 1
ATOM 813 C C . VAL A 1 102 ? 7.837 28.499 3.210 1.00 56.56 102 VAL A C 1
ATOM 815 O O . VAL A 1 102 ? 6.986 29.388 3.256 1.00 56.56 102 VAL A O 1
ATOM 818 N N . THR A 1 103 ? 9.122 28.750 2.979 1.00 63.53 103 THR A N 1
ATOM 819 C CA . THR A 1 103 ? 9.571 30.106 2.666 1.00 63.53 103 THR A CA 1
ATOM 820 C C . THR A 1 103 ? 8.961 30.550 1.339 1.00 63.53 103 THR A C 1
ATOM 822 O O . THR A 1 103 ? 8.660 29.731 0.464 1.00 63.53 103 THR A O 1
ATOM 825 N N . GLU A 1 104 ? 8.795 31.857 1.151 1.00 53.88 104 GLU A N 1
ATOM 826 C CA . GLU A 1 104 ? 8.248 32.414 -0.089 1.00 53.88 104 GLU A CA 1
ATOM 827 C C . GLU A 1 104 ? 9.003 31.890 -1.325 1.00 53.88 104 GLU A C 1
ATOM 829 O O . GLU A 1 104 ? 8.389 31.490 -2.315 1.00 53.88 104 GLU A O 1
ATOM 834 N N . GLY A 1 105 ? 10.327 31.744 -1.216 1.00 59.78 105 GLY A N 1
ATOM 835 C CA . GLY A 1 105 ? 11.163 31.163 -2.265 1.00 59.78 105 GLY A CA 1
ATOM 836 C C . GLY A 1 105 ? 10.828 29.704 -2.602 1.00 59.78 105 GLY A C 1
ATOM 837 O O . GLY A 1 105 ? 10.904 29.313 -3.766 1.00 59.78 105 GLY A O 1
ATOM 838 N N . GLN A 1 106 ? 10.408 28.889 -1.630 1.00 60.53 106 GLN A N 1
ATOM 839 C CA . GLN A 1 106 ? 9.995 27.503 -1.872 1.00 60.53 106 GLN A CA 1
ATOM 840 C C . GLN A 1 106 ? 8.627 27.428 -2.560 1.00 60.53 106 GLN A C 1
ATOM 842 O O . GLN A 1 106 ? 8.462 26.645 -3.499 1.00 60.53 106 GLN A O 1
ATOM 847 N N . ALA A 1 107 ? 7.670 28.266 -2.155 1.00 59.94 107 ALA A N 1
ATOM 848 C CA . ALA A 1 107 ? 6.361 28.352 -2.803 1.00 59.94 107 ALA A CA 1
ATOM 849 C C . ALA A 1 107 ? 6.479 28.881 -4.245 1.00 59.94 107 ALA A C 1
ATOM 851 O O . ALA A 1 107 ? 5.908 28.300 -5.175 1.00 59.94 107 ALA A O 1
ATOM 852 N N . GLN A 1 108 ? 7.290 29.924 -4.449 1.00 58.44 108 GLN A N 1
ATOM 853 C CA . GLN A 1 108 ? 7.594 30.487 -5.766 1.00 58.44 108 GLN A CA 1
ATOM 854 C C . GLN A 1 108 ? 8.308 29.466 -6.666 1.00 58.44 108 GLN A C 1
ATOM 856 O O . GLN A 1 108 ? 7.915 29.286 -7.823 1.00 58.44 108 GLN A O 1
ATOM 861 N N . TRP A 1 109 ? 9.299 28.735 -6.141 1.00 72.75 109 TRP A N 1
ATOM 862 C CA . TRP A 1 109 ? 9.974 27.663 -6.879 1.00 72.75 109 TRP A CA 1
ATOM 863 C C . TRP A 1 109 ? 8.990 26.578 -7.325 1.00 72.75 109 TRP A C 1
ATOM 865 O O . TRP A 1 109 ? 9.014 26.166 -8.488 1.00 72.75 109 TRP A O 1
ATOM 875 N N . LEU A 1 110 ? 8.096 26.138 -6.432 1.00 64.75 110 LEU A N 1
ATOM 876 C CA . LEU A 1 110 ? 7.109 25.101 -6.733 1.00 64.75 110 LEU A CA 1
ATOM 877 C C . LEU A 1 110 ? 6.141 25.560 -7.833 1.00 64.75 110 LEU A C 1
ATOM 879 O O . LEU A 1 110 ? 5.912 24.830 -8.800 1.00 64.75 110 LEU A O 1
ATOM 883 N N . ALA A 1 111 ? 5.629 26.789 -7.730 1.00 62.09 111 ALA A N 1
ATOM 884 C CA . ALA A 1 111 ? 4.722 27.376 -8.712 1.00 62.09 111 ALA A CA 1
ATOM 885 C C . ALA A 1 111 ? 5.377 27.485 -10.099 1.00 62.09 111 ALA A C 1
ATOM 887 O O . ALA A 1 111 ? 4.813 27.023 -11.095 1.00 62.09 111 ALA A O 1
ATOM 888 N N . GLN A 1 112 ? 6.608 28.004 -10.171 1.00 63.19 112 GLN A N 1
ATOM 889 C CA . GLN A 1 112 ? 7.362 28.093 -11.427 1.00 63.19 112 GLN A CA 1
ATOM 890 C C . GLN A 1 112 ? 7.658 26.706 -12.020 1.00 63.19 112 GLN A C 1
ATOM 892 O O . GLN A 1 112 ? 7.588 26.509 -13.238 1.00 63.19 112 GLN A O 1
ATOM 897 N N . ARG A 1 113 ? 7.954 25.715 -11.170 1.00 66.12 113 ARG A N 1
ATOM 898 C CA . ARG A 1 113 ? 8.203 24.329 -11.589 1.00 66.12 113 ARG A CA 1
ATOM 899 C C . ARG A 1 113 ? 6.948 23.685 -12.182 1.00 66.12 113 ARG A C 1
ATOM 901 O O . ARG A 1 113 ? 7.058 23.018 -13.208 1.00 66.12 113 ARG A O 1
ATOM 908 N N . ILE A 1 114 ? 5.779 23.910 -11.583 1.00 64.00 114 ILE A N 1
ATOM 909 C CA . ILE A 1 114 ? 4.488 23.390 -12.059 1.00 64.00 114 ILE A CA 1
ATOM 910 C C . ILE A 1 114 ? 4.109 24.018 -13.405 1.00 64.00 114 ILE A C 1
ATOM 912 O O . ILE A 1 114 ? 3.815 23.285 -14.348 1.00 64.00 114 ILE A O 1
ATOM 916 N N . VAL A 1 115 ? 4.194 25.347 -13.539 1.00 62.38 115 VAL A N 1
ATOM 917 C CA . VAL A 1 115 ? 3.916 26.055 -14.807 1.00 62.38 115 VAL A CA 1
ATOM 918 C C . VAL A 1 115 ? 4.806 25.525 -15.935 1.00 62.38 115 VAL A C 1
ATOM 920 O O . VAL A 1 115 ? 4.325 25.237 -17.034 1.00 62.38 115 VAL A O 1
ATOM 923 N N . LYS A 1 116 ? 6.097 25.313 -15.645 1.00 64.31 116 LYS A N 1
ATOM 924 C CA . LYS A 1 116 ? 7.065 24.770 -16.604 1.00 64.31 116 LYS A CA 1
ATOM 925 C C . LYS A 1 116 ? 6.790 23.308 -16.970 1.00 64.31 116 LYS A C 1
ATOM 927 O O . LYS A 1 116 ? 6.894 22.962 -18.144 1.00 64.31 116 LYS A O 1
ATOM 932 N N . LEU A 1 117 ? 6.449 22.457 -15.998 1.00 60.91 117 LEU A N 1
ATOM 933 C CA . LEU A 1 117 ? 6.149 21.037 -16.230 1.00 60.91 117 LEU A CA 1
ATOM 934 C C . LEU A 1 117 ? 4.853 20.832 -17.019 1.00 60.91 117 LEU A C 1
ATOM 936 O O . LEU A 1 117 ? 4.785 19.934 -17.852 1.00 60.91 117 LEU A O 1
ATOM 940 N N . LEU A 1 118 ? 3.848 21.676 -16.787 1.00 68.12 118 LEU A N 1
ATOM 941 C CA . LEU A 1 118 ? 2.554 21.600 -17.464 1.00 68.12 118 LEU A CA 1
ATOM 942 C C . LEU A 1 118 ? 2.531 22.329 -18.820 1.00 68.12 118 LEU A C 1
ATOM 944 O O . LEU A 1 118 ? 1.508 22.323 -19.498 1.00 68.12 118 LEU A O 1
ATOM 948 N N . GLY A 1 119 ? 3.643 22.951 -19.236 1.00 58.72 119 GLY A N 1
ATOM 949 C CA . GLY A 1 119 ? 3.755 23.628 -20.532 1.00 58.72 119 GLY A CA 1
ATOM 950 C C . GLY A 1 119 ? 2.824 24.836 -20.691 1.00 58.72 119 GLY A C 1
ATOM 951 O O . GLY A 1 119 ? 2.529 25.239 -21.817 1.00 58.72 119 GLY A O 1
ATOM 952 N N . LEU A 1 120 ? 2.358 25.410 -19.580 1.00 58.28 120 LEU A N 1
ATOM 953 C CA . LEU A 1 120 ? 1.405 26.515 -19.569 1.00 58.28 120 LEU A CA 1
ATOM 954 C C . LEU A 1 120 ? 2.132 27.803 -19.981 1.00 58.28 120 LEU A C 1
ATOM 956 O O . LEU A 1 120 ? 2.885 28.386 -19.206 1.00 58.28 120 LEU A O 1
ATOM 960 N N . ARG A 1 121 ? 1.947 28.239 -21.232 1.00 44.75 121 ARG A N 1
ATOM 961 C CA . ARG A 1 121 ? 2.474 29.520 -21.729 1.00 44.75 121 ARG A CA 1
ATOM 962 C C . ARG A 1 121 ? 1.435 30.620 -21.513 1.00 44.75 121 ARG A C 1
ATOM 964 O O . ARG A 1 121 ? 0.284 30.444 -21.893 1.00 44.75 121 ARG A O 1
ATOM 971 N N . GLY A 1 122 ? 1.857 31.755 -20.953 1.00 48.47 122 GLY A N 1
ATOM 972 C CA . GLY A 1 122 ? 1.014 32.950 -20.799 1.00 48.47 122 GLY A CA 1
ATOM 973 C C . GLY A 1 122 ? 0.281 33.088 -19.461 1.00 48.47 122 GLY A C 1
ATOM 974 O O . GLY A 1 122 ? -0.606 33.927 -19.360 1.00 48.47 122 GLY A O 1
ATOM 975 N N . ILE A 1 123 ? 0.635 32.295 -18.444 1.00 47.75 123 ILE A N 1
ATOM 976 C CA . ILE A 1 123 ? 0.121 32.462 -17.078 1.00 47.75 123 ILE A CA 1
ATOM 977 C C . ILE A 1 123 ? 1.212 33.120 -16.230 1.00 47.75 123 ILE A C 1
ATOM 979 O O . ILE A 1 123 ? 2.247 32.503 -15.978 1.00 47.75 123 ILE A O 1
ATOM 983 N N . SER A 1 124 ? 0.976 34.358 -15.796 1.00 49.38 124 SER A N 1
ATOM 984 C CA . SER A 1 124 ? 1.784 35.009 -14.761 1.00 49.38 124 SER A CA 1
ATOM 985 C C . SER A 1 124 ? 1.295 34.547 -13.391 1.00 49.38 124 SER A C 1
ATOM 987 O O . SER A 1 124 ? 0.104 34.627 -13.091 1.00 49.38 124 SER A O 1
ATOM 989 N N . ALA A 1 125 ? 2.203 34.029 -12.565 1.00 49.69 125 ALA A N 1
ATOM 990 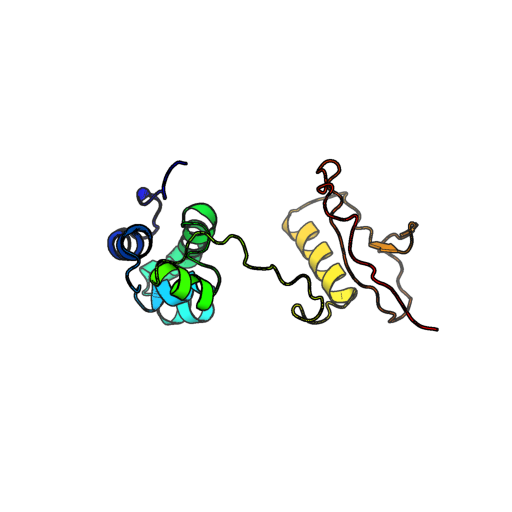C CA . ALA A 1 125 ? 1.905 33.794 -11.159 1.00 49.69 125 ALA A CA 1
ATOM 991 C C . ALA A 1 125 ? 1.839 35.152 -10.446 1.00 49.69 125 ALA A C 1
ATOM 993 O O . ALA A 1 125 ? 2.670 36.020 -10.704 1.00 49.69 125 ALA A O 1
ATOM 994 N N . HIS A 1 126 ? 0.856 35.335 -9.569 1.00 45.44 126 HIS A N 1
ATOM 995 C CA . HIS A 1 126 ? 0.728 36.516 -8.721 1.00 45.44 126 HIS A CA 1
ATOM 996 C C . HIS A 1 126 ? 0.613 36.057 -7.271 1.00 45.44 126 HIS A C 1
ATOM 998 O O . HIS A 1 126 ? -0.149 35.135 -6.977 1.00 45.44 126 HIS A O 1
ATOM 1004 N N . VAL A 1 127 ? 1.365 36.697 -6.379 1.00 49.34 127 VAL A N 1
ATOM 1005 C CA . VAL A 1 127 ? 1.209 36.538 -4.930 1.00 49.34 127 VAL A CA 1
ATOM 1006 C C . VAL A 1 127 ? 0.397 37.735 -4.443 1.00 49.34 127 VAL A C 1
ATOM 1008 O O . VAL A 1 127 ? 0.712 38.877 -4.776 1.00 49.34 127 VAL A O 1
ATOM 1011 N N . GLN A 1 128 ? -0.697 37.480 -3.725 1.00 43.00 128 GLN A N 1
ATOM 1012 C CA . GLN A 1 128 ? -1.573 38.534 -3.220 1.00 43.00 128 GLN A CA 1
ATOM 1013 C C . GLN A 1 128 ? -1.084 38.966 -1.835 1.00 43.00 128 GLN A C 1
ATOM 1015 O O . GLN A 1 128 ? -1.152 38.180 -0.891 1.00 43.00 128 GLN A O 1
ATOM 1020 N N . ARG A 1 129 ? -0.613 40.210 -1.709 1.00 47.50 129 ARG A N 1
ATOM 1021 C CA . ARG A 1 129 ? -0.230 40.815 -0.425 1.00 47.50 129 ARG A CA 1
ATOM 1022 C C . ARG A 1 129 ? -1.210 41.942 -0.118 1.00 47.50 129 ARG A C 1
ATOM 1024 O O . ARG A 1 129 ? -1.357 42.848 -0.925 1.00 47.50 129 ARG A O 1
ATOM 1031 N N . GLU A 1 130 ? -1.936 41.843 0.998 1.00 48.31 130 GLU A N 1
ATOM 1032 C CA . GLU A 1 130 ? -2.840 42.896 1.511 1.00 48.31 130 GLU A CA 1
ATOM 1033 C C . GLU A 1 130 ? -3.815 43.504 0.475 1.00 48.31 130 GLU A C 1
ATOM 1035 O O . GLU A 1 130 ? -4.164 44.679 0.526 1.00 48.31 130 GLU A O 1
ATOM 1040 N N . GLY A 1 131 ? -4.295 42.691 -0.473 1.00 50.19 131 GLY A N 1
ATOM 1041 C CA . GLY A 1 131 ? -5.242 43.130 -1.504 1.00 50.19 131 GLY A CA 1
ATOM 1042 C C . GLY A 1 131 ? -4.611 43.709 -2.775 1.00 50.19 131 GLY A C 1
ATOM 1043 O O . GLY A 1 131 ? -5.349 44.013 -3.710 1.00 50.19 131 GLY A O 1
ATOM 1044 N N . GLU A 1 132 ? -3.284 43.782 -2.865 1.00 39.66 132 GLU A N 1
ATOM 1045 C CA . GLU A 1 132 ? -2.558 44.218 -4.059 1.00 39.66 132 GLU A CA 1
ATOM 1046 C C . GLU A 1 132 ? -1.934 43.017 -4.799 1.00 39.66 132 GLU A C 1
ATOM 1048 O O . GLU A 1 132 ? -1.382 42.092 -4.193 1.00 39.66 132 GLU A O 1
ATOM 1053 N N . LEU A 1 133 ? -2.079 42.993 -6.132 1.00 43.47 133 LEU A N 1
ATOM 1054 C CA . LEU A 1 133 ? -1.497 41.968 -7.005 1.00 43.47 133 LEU A CA 1
ATOM 1055 C C . LEU A 1 133 ? -0.096 42.410 -7.426 1.00 43.47 133 LEU A C 1
ATOM 1057 O O . LEU A 1 133 ? 0.044 43.283 -8.282 1.00 43.47 133 LEU A O 1
ATOM 1061 N N . VAL A 1 134 ? 0.936 41.780 -6.867 1.00 53.66 134 VAL A N 1
ATOM 1062 C CA . VAL A 1 134 ? 2.327 42.094 -7.216 1.00 53.66 134 VAL A CA 1
ATOM 1063 C C . VAL A 1 134 ? 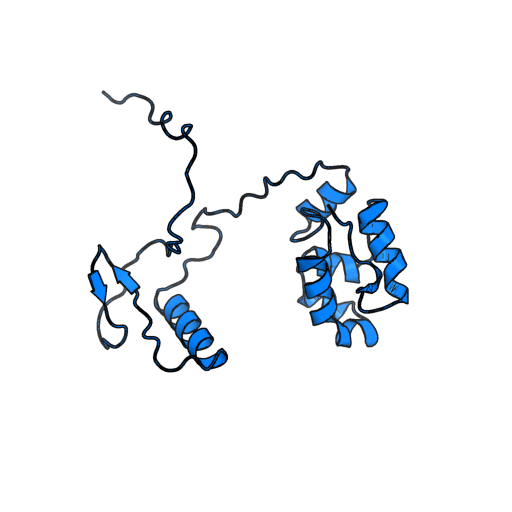2.815 41.132 -8.315 1.00 53.66 134 VAL A C 1
ATOM 1065 O O . VAL A 1 134 ? 2.614 39.916 -8.203 1.00 53.66 134 VAL A O 1
ATOM 1068 N N . PRO A 1 135 ? 3.402 41.628 -9.422 1.00 45.28 135 PRO A N 1
ATOM 1069 C CA . PRO A 1 135 ? 4.052 40.783 -10.421 1.00 45.28 135 PRO A CA 1
ATOM 1070 C C . PRO A 1 135 ? 5.362 40.194 -9.870 1.00 45.28 135 PRO A C 1
ATOM 1072 O O . PRO A 1 135 ? 6.146 40.892 -9.237 1.00 45.28 135 PRO A O 1
ATOM 1075 N N . VAL A 1 136 ? 5.613 38.911 -10.148 1.00 54.62 136 VAL A N 1
ATOM 1076 C CA . VAL A 1 136 ? 6.719 38.097 -9.585 1.00 54.62 136 VAL A CA 1
ATOM 1077 C C . VAL A 1 136 ? 8.119 38.480 -10.120 1.00 54.62 136 VAL A C 1
ATOM 1079 O O . VAL A 1 136 ? 9.114 37.867 -9.753 1.00 54.62 136 VAL A O 1
ATOM 1082 N N . ASP A 1 137 ? 8.233 39.528 -10.938 1.00 47.97 137 ASP A N 1
ATOM 1083 C CA . ASP A 1 137 ? 9.480 39.917 -11.616 1.00 47.97 137 ASP A CA 1
ATOM 1084 C C . ASP A 1 137 ? 10.268 41.048 -10.916 1.00 47.97 137 ASP A C 1
ATOM 1086 O O . ASP A 1 137 ? 11.039 41.745 -11.572 1.00 47.97 137 ASP A O 1
ATOM 1090 N N . ALA A 1 138 ? 10.107 41.268 -9.607 1.00 44.62 138 ALA A N 1
ATOM 1091 C CA . ALA A 1 138 ? 10.869 42.291 -8.878 1.00 44.62 138 ALA A CA 1
ATOM 1092 C C . ALA A 1 138 ? 12.127 41.689 -8.208 1.00 44.62 138 ALA A C 1
ATOM 1094 O O . ALA A 1 138 ? 11.996 40.944 -7.234 1.00 44.62 138 ALA A O 1
ATOM 1095 N N . PRO A 1 139 ? 13.351 41.985 -8.691 1.00 46.22 139 PRO A N 1
ATOM 1096 C CA . PRO A 1 139 ? 14.585 41.518 -8.081 1.00 46.22 139 PRO A CA 1
ATOM 1097 C C . PRO A 1 139 ? 15.049 42.562 -7.070 1.00 46.22 139 PRO A C 1
ATOM 1099 O O . PRO A 1 139 ? 15.801 43.452 -7.434 1.00 46.22 139 PRO A O 1
ATOM 1102 N N . ASP A 1 140 ? 14.507 42.502 -5.860 1.00 54.09 140 ASP A N 1
ATOM 1103 C CA . ASP A 1 140 ? 15.026 43.094 -4.614 1.00 54.09 140 ASP A CA 1
ATOM 1104 C C . ASP A 1 140 ? 13.821 43.294 -3.696 1.00 54.09 140 ASP A C 1
ATOM 1106 O O . ASP A 1 140 ? 12.954 44.071 -4.075 1.00 54.09 140 ASP A O 1
ATOM 1110 N N . TYR A 1 141 ? 13.732 42.582 -2.558 1.00 45.56 141 TYR A N 1
ATOM 1111 C CA . TYR A 1 141 ? 13.147 43.016 -1.263 1.00 45.56 141 TYR A CA 1
ATOM 1112 C C . TYR A 1 141 ? 12.987 41.841 -0.259 1.00 45.56 141 TYR A C 1
ATOM 1114 O O . TYR A 1 141 ? 13.173 40.691 -0.656 1.00 45.56 141 TYR A O 1
ATOM 1122 N N . PRO A 1 142 ? 12.812 42.108 1.059 1.00 43.31 142 PRO A N 1
ATOM 1123 C CA . PRO A 1 142 ? 13.482 41.389 2.139 1.00 43.31 142 PRO A CA 1
ATOM 1124 C C . PRO A 1 142 ? 12.598 40.342 2.837 1.00 43.31 142 PRO A C 1
ATOM 1126 O O . PRO A 1 142 ? 11.383 40.297 2.662 1.00 43.31 142 PRO A O 1
ATOM 1129 N N . GLU A 1 143 ? 13.253 39.518 3.656 1.00 45.69 143 GLU A N 1
ATOM 1130 C CA . GLU A 1 143 ? 12.704 38.407 4.441 1.00 45.69 143 GLU A CA 1
ATOM 1131 C C . GLU A 1 143 ? 11.679 38.854 5.503 1.00 45.69 143 GLU A C 1
ATOM 1133 O O . GLU A 1 143 ? 12.014 38.945 6.680 1.00 45.69 143 GLU A O 1
ATOM 1138 N N . GLU A 1 144 ? 10.415 39.094 5.141 1.00 43.22 144 GLU A N 1
ATOM 1139 C CA . GLU A 1 144 ? 9.338 39.193 6.139 1.00 43.22 144 GLU A CA 1
ATOM 1140 C C . GLU A 1 144 ? 8.083 38.384 5.763 1.00 43.22 144 GLU A C 1
ATOM 1142 O O . GLU A 1 144 ? 7.288 38.747 4.900 1.00 43.22 144 GLU A O 1
ATOM 1147 N N . VAL A 1 145 ? 7.979 37.257 6.473 1.00 42.69 145 VAL A N 1
ATOM 1148 C CA . VAL A 1 145 ? 6.833 36.454 6.940 1.00 42.69 145 VAL A CA 1
ATOM 1149 C C . VAL A 1 145 ? 5.429 36.841 6.444 1.00 42.69 145 VAL A C 1
ATOM 1151 O O . VAL A 1 145 ? 4.902 37.893 6.799 1.00 42.69 145 VAL A O 1
ATOM 1154 N N . PHE A 1 146 ? 4.739 35.891 5.793 1.00 38.66 146 PHE A N 1
ATOM 1155 C CA . PHE A 1 146 ? 3.271 35.836 5.794 1.00 38.66 146 PHE A CA 1
ATOM 1156 C C . PHE A 1 146 ? 2.717 34.407 5.731 1.00 38.66 146 PHE A C 1
ATOM 1158 O O . PHE A 1 146 ? 3.302 33.502 5.136 1.00 38.66 146 PHE A O 1
ATOM 1165 N N . THR A 1 147 ? 1.554 34.229 6.356 1.00 37.94 147 THR A N 1
ATOM 1166 C CA . THR A 1 147 ? 0.806 32.981 6.507 1.00 37.94 147 THR A CA 1
ATOM 1167 C C . THR A 1 147 ? -0.270 32.819 5.423 1.00 37.94 147 THR A C 1
ATOM 1169 O O . THR A 1 147 ? -1.207 33.605 5.339 1.00 37.94 147 THR A O 1
ATOM 1172 N N . GLY A 1 148 ? -0.175 31.727 4.657 1.00 35.94 148 GLY A N 1
ATOM 1173 C CA . GLY A 1 148 ? -1.313 31.055 4.014 1.00 35.94 148 GLY A CA 1
ATOM 1174 C C . GLY A 1 148 ? -1.708 31.500 2.596 1.00 35.94 148 GLY A C 1
ATOM 1175 O O . GLY A 1 148 ? -2.074 32.644 2.353 1.00 35.94 148 GLY A O 1
ATOM 1176 N N . ILE A 1 149 ? -1.751 30.534 1.669 1.00 35.00 149 ILE A N 1
ATOM 1177 C CA . ILE A 1 149 ? -2.459 30.634 0.381 1.00 35.00 149 ILE A CA 1
ATOM 1178 C C . ILE A 1 149 ? -3.798 29.899 0.532 1.00 35.00 149 ILE A C 1
ATOM 1180 O O . ILE A 1 149 ? -3.813 28.696 0.782 1.00 35.00 149 ILE A O 1
ATOM 1184 N N . VAL A 1 150 ? -4.922 30.598 0.346 1.00 36.50 150 VAL A N 1
ATOM 1185 C CA . VAL A 1 150 ? -6.257 29.988 0.203 1.00 36.50 150 VAL A CA 1
ATOM 1186 C C . VAL A 1 150 ? -6.634 30.005 -1.282 1.00 36.50 150 VAL A C 1
ATOM 1188 O O . VAL A 1 150 ? -6.620 31.080 -1.884 1.00 36.50 150 VAL A O 1
ATOM 1191 N N . PRO A 1 151 ? -7.008 28.877 -1.913 1.00 33.81 151 PRO A N 1
ATOM 1192 C CA . PRO A 1 151 ? -7.613 28.930 -3.235 1.00 33.81 151 PRO A CA 1
ATOM 1193 C C . PRO A 1 151 ? -9.044 29.481 -3.124 1.00 33.81 151 PRO A C 1
ATOM 1195 O O . PRO A 1 151 ? -9.920 28.875 -2.509 1.00 33.81 151 PRO A O 1
ATOM 1198 N N . LEU A 1 152 ? -9.288 30.637 -3.748 1.00 32.78 152 LEU A N 1
ATOM 1199 C CA . LEU A 1 152 ? -10.628 31.174 -3.988 1.00 32.78 152 LEU A CA 1
ATOM 1200 C C . LEU A 1 152 ? -11.366 30.279 -4.995 1.00 32.78 152 LEU A C 1
ATOM 1202 O O . LEU A 1 152 ? -11.292 30.498 -6.202 1.00 32.78 152 LEU A O 1
ATOM 1206 N N . THR A 1 153 ? -12.131 29.299 -4.517 1.00 35.88 153 THR A N 1
ATOM 1207 C CA . THR A 1 153 ? -13.276 28.788 -5.282 1.00 35.88 153 THR A CA 1
ATOM 1208 C C . THR A 1 153 ? -14.525 29.513 -4.801 1.00 35.88 153 THR A C 1
ATOM 1210 O O . THR A 1 153 ? -15.013 29.281 -3.695 1.00 35.88 153 THR A O 1
ATOM 1213 N N . GLN A 1 154 ? -15.019 30.439 -5.624 1.00 37.59 154 GLN A N 1
ATOM 1214 C CA . GLN A 1 154 ? -16.308 31.088 -5.413 1.00 37.59 154 GLN A CA 1
ATOM 1215 C C . GLN A 1 154 ? -17.423 30.034 -5.425 1.00 37.59 154 GLN A C 1
ATOM 1217 O O . GLN A 1 154 ? -17.574 29.300 -6.397 1.00 37.59 154 GLN A O 1
ATOM 1222 N N . GLY A 1 155 ? -18.222 30.007 -4.358 1.00 39.09 155 GLY A N 1
ATOM 1223 C CA . GLY A 1 155 ? -19.470 29.246 -4.294 1.00 39.09 155 GLY A CA 1
ATOM 1224 C C . GLY A 1 155 ? -19.390 27.978 -3.448 1.00 39.09 155 GLY A C 1
ATOM 1225 O O . GLY A 1 155 ? -19.358 26.873 -3.974 1.00 39.09 155 GLY A O 1
ATOM 1226 N N . GLY A 1 156 ? -19.430 28.131 -2.126 1.00 30.33 156 GLY A N 1
ATOM 1227 C CA . GLY A 1 156 ? -19.564 27.010 -1.199 1.00 30.33 156 GLY A CA 1
ATOM 1228 C C . GLY A 1 156 ? -19.912 27.510 0.192 1.00 30.33 156 GLY A C 1
ATOM 1229 O O . GLY A 1 156 ? -19.059 28.001 0.918 1.00 30.33 156 GLY A O 1
ATOM 1230 N N . VAL A 1 157 ? -21.197 27.460 0.513 1.00 36.53 157 VAL A N 1
ATOM 1231 C CA . VAL A 1 157 ? -21.833 27.977 1.727 1.00 36.53 157 VAL A CA 1
ATOM 1232 C C . VAL A 1 157 ? -21.166 27.395 2.979 1.00 36.53 157 VAL A C 1
ATOM 1234 O O . VAL A 1 157 ? -21.230 26.188 3.200 1.00 36.53 157 VAL A O 1
ATOM 1237 N N . CYS A 1 158 ? -20.560 28.239 3.818 1.00 31.34 158 CYS A N 1
ATOM 1238 C CA . CYS A 1 158 ? -20.157 27.826 5.159 1.00 31.34 158 CYS A CA 1
ATOM 1239 C C . CYS A 1 158 ? -21.367 27.937 6.101 1.00 31.34 158 CYS A C 1
ATOM 1241 O O . CYS A 1 158 ? -22.063 28.952 6.142 1.00 31.34 158 CYS A O 1
ATOM 1243 N N . CYS A 1 159 ? -21.637 26.827 6.781 1.00 31.27 159 CYS A N 1
ATOM 1244 C CA . CYS A 1 159 ? -22.777 26.525 7.643 1.00 31.27 159 CYS A CA 1
ATOM 1245 C C . CYS A 1 159 ? -23.098 27.630 8.689 1.00 31.27 159 CYS A C 1
ATOM 1247 O O . CYS A 1 159 ? -22.176 28.237 9.235 1.00 31.27 159 CYS A O 1
ATOM 1249 N N . PRO A 1 160 ? -24.379 27.847 9.072 1.00 33.41 160 PRO A N 1
ATOM 1250 C CA . PRO A 1 160 ? -24.802 28.836 10.083 1.00 33.41 160 PRO A CA 1
ATOM 1251 C C . PRO A 1 160 ? -24.238 28.644 11.507 1.00 33.41 160 PRO A C 1
ATOM 1253 O O . PRO A 1 160 ? -24.517 29.457 12.388 1.00 33.41 160 PRO A O 1
ATOM 1256 N N . ALA A 1 161 ? -23.466 27.585 11.760 1.00 33.03 161 ALA A N 1
ATOM 1257 C CA . ALA A 1 161 ? -22.945 27.237 13.081 1.00 33.03 161 ALA A CA 1
ATOM 1258 C C . ALA A 1 161 ? -21.740 28.090 13.534 1.00 33.03 161 ALA A C 1
ATOM 1260 O O . ALA A 1 161 ? -21.417 28.099 14.719 1.00 33.03 161 ALA A O 1
ATOM 1261 N N . CYS A 1 162 ? -21.113 28.875 12.649 1.00 32.50 162 CYS A N 1
ATOM 1262 C CA . CYS A 1 162 ? -19.952 29.712 12.994 1.00 32.50 162 CYS A CA 1
ATOM 1263 C C . CYS A 1 162 ? -20.286 31.001 13.778 1.00 32.50 162 CYS A C 1
ATOM 1265 O O . CYS A 1 162 ? -19.432 31.878 13.896 1.00 32.50 162 CYS A O 1
ATOM 1267 N N . ARG A 1 163 ? -21.503 31.159 14.326 1.00 37.81 163 ARG A N 1
ATOM 1268 C CA . ARG A 1 163 ? -21.889 32.371 15.078 1.00 37.81 163 ARG A CA 1
ATOM 1269 C C . ARG A 1 163 ? -21.667 32.310 16.593 1.00 37.81 163 ARG A C 1
ATOM 1271 O O . ARG A 1 163 ? -22.026 33.264 17.274 1.00 37.81 163 ARG A O 1
ATOM 1278 N N . LEU A 1 164 ? -21.095 31.246 17.149 1.00 38.69 164 LEU A N 1
ATOM 1279 C CA . LEU A 1 164 ? -20.953 31.117 18.604 1.00 38.69 164 LEU A CA 1
ATOM 1280 C C . LEU A 1 164 ? -19.636 30.439 18.993 1.00 38.69 164 LEU A C 1
ATOM 1282 O O . LEU A 1 164 ? -19.610 29.231 19.175 1.00 38.69 164 LEU A O 1
ATOM 1286 N N . ALA A 1 165 ? -18.571 31.232 19.151 1.00 32.28 165 ALA A N 1
ATOM 1287 C CA . ALA A 1 165 ? -17.499 31.004 20.133 1.00 32.28 165 ALA A CA 1
ATOM 1288 C C . ALA A 1 165 ? -16.478 32.161 20.111 1.00 32.28 165 ALA A C 1
ATOM 1290 O O . ALA A 1 165 ? -15.372 32.035 19.601 1.00 32.28 165 ALA A O 1
ATOM 1291 N N . ALA A 1 166 ? -16.844 33.300 20.697 1.00 31.14 166 ALA A N 1
ATOM 1292 C CA . ALA A 1 166 ? -15.875 34.198 21.323 1.00 31.14 166 ALA A CA 1
ATOM 1293 C C . ALA A 1 166 ? -16.465 34.597 22.679 1.00 31.14 166 ALA A C 1
ATOM 1295 O O . ALA A 1 166 ? -17.216 35.561 22.817 1.00 31.14 166 ALA A O 1
ATOM 1296 N N . THR A 1 167 ? -16.226 33.735 23.663 1.00 36.53 167 THR A N 1
ATOM 1297 C CA . THR A 1 167 ? -16.606 33.919 25.059 1.00 36.53 167 THR A CA 1
ATOM 1298 C C . THR A 1 167 ? -15.813 35.062 25.684 1.00 36.53 167 THR A C 1
ATOM 1300 O O . THR A 1 167 ? -14.589 35.068 25.655 1.00 36.53 167 THR A O 1
ATOM 1303 N N . SER A 1 168 ? -16.555 35.997 26.272 1.00 34.34 168 SER A N 1
ATOM 1304 C CA . SER A 1 168 ? -16.361 36.555 27.614 1.00 34.34 168 SER A CA 1
ATOM 1305 C C . SER A 1 168 ? -14.941 36.669 28.202 1.00 34.34 168 SER A C 1
ATOM 1307 O O . SER A 1 168 ? -14.309 35.674 28.545 1.00 34.34 168 SER A O 1
ATOM 1309 N N . SER A 1 169 ? -14.654 37.913 28.605 1.00 34.91 169 SER A N 1
ATOM 1310 C CA . SER A 1 169 ? -14.005 38.320 29.860 1.00 34.91 169 SER A CA 1
ATOM 1311 C C . SER A 1 169 ? -12.483 38.5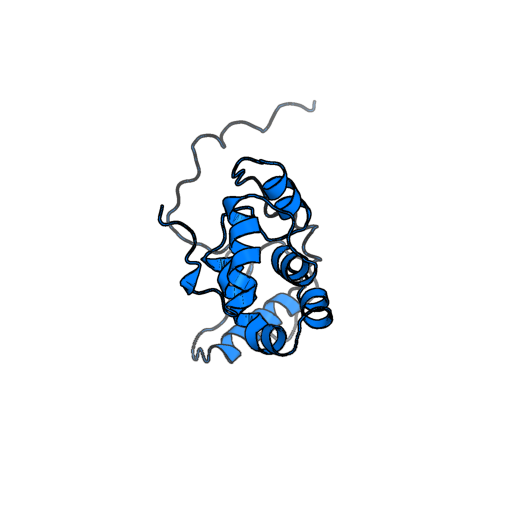00 29.874 1.00 34.91 169 SER A C 1
ATOM 1313 O O . SER A 1 169 ? -11.714 37.568 30.089 1.00 34.91 169 SER A O 1
ATOM 1315 N N . SER A 1 170 ? -12.068 39.766 29.903 1.00 37.84 170 SER A N 1
ATOM 1316 C CA . SER A 1 170 ? -11.194 40.252 30.975 1.00 37.84 170 SER A CA 1
ATOM 1317 C C . SER A 1 170 ? -11.505 41.712 31.298 1.00 37.84 170 SER A C 1
ATOM 1319 O O . SER A 1 170 ? -11.966 42.458 30.437 1.00 37.84 170 SER A O 1
ATOM 1321 N N . LYS A 1 171 ? -11.376 42.008 32.592 1.00 41.50 171 LYS A N 1
ATOM 1322 C CA . LYS A 1 171 ? -11.741 43.238 33.302 1.00 41.50 171 LYS A CA 1
ATOM 1323 C C . LYS A 1 171 ? -10.830 44.410 32.967 1.00 41.50 171 LYS A C 1
ATOM 1325 O O . LYS A 1 171 ? -9.657 44.142 32.632 1.00 41.50 171 LYS A O 1
#

pLDDT: mean 70.11, std 25.16, range [30.33, 98.0]

Radius of gyration: 22.06 Å; chains: 1; bounding box: 40×57×55 Å

Secondary structure (DSSP, 8-state):
-----GGG-SSGGGHHHHHHHHHH-PPPPHHHHHHHTT-HHHHHHH--HHHHHTHHHHHHHHHHHSPTTSSSSHHHHHHHHTT------------TTTS----HHHHHHHHHHHHHHTT--S---EEEETTEEEES------------PPP--S--PPPGGGG--------

Sequence (171 aa):
MAGPRYDRIPVAYMREGVVAYCEERRQPGDFLTAIICNDLRGAVLRADDTNTNHLASWVRWFMWEAPIGSWGCREAMEEWIAGGEDKMEHVISTDPQTYGEVTEGQAQWLAQRIVKLLGLRGISAHVQREGELVPVDAPDYPEEVFTGIVPLTQGGVCCPACRLAATSSSK

Organism: NCBI:txid412755

Foldseek 3Di:
DDAFDLVLDQDDVCSVLLCCCQPVVDDHDQLLLCLQAVVLVSNCVPDDPSCNVCVVSSNVSCVPGGDQLCGHRNVSVVCSSVPHDNPPPPPPPPVPVVPPDQFPVNVVVVVVVVCVVVVPPPDFDFDADPNDTDGPPDPDDDDDDDDDDDDDDPDDDDDPPPPDDDDDDDD